Protein AF-A0A6I0VCD6-F1 (afdb_monomer_lite)

Radius of gyration: 17.55 Å; chains: 1; bounding box: 33×15×53 Å

Foldseek 3Di:
DDLVVLVVLLVCLVPLLVVLQVLLVVLCVVLVVCVVVVNPVSSVVSNVSSVVSNVVSVVSPVSNVVSVVVSVVVVVVD

Sequence (78 aa):
MTPTDHILLLAVCATAPRLCLGCARLYIETGVSEAANGHRLRARICVALYYLHHVLAVMLAAGALFEAAHVIL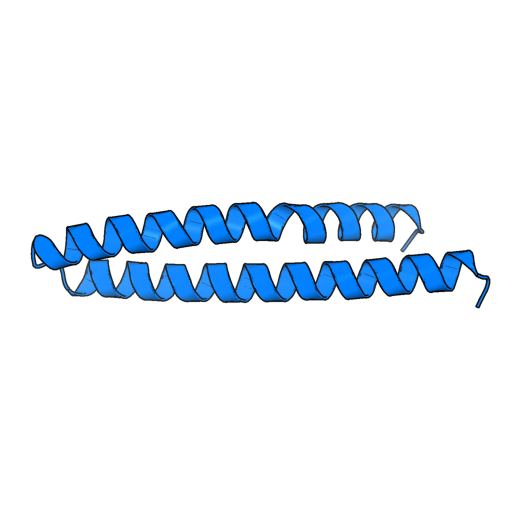LSVGL

Organism: Bifidobacterium adolescentis (NCBI:txid1680)

Secondary structure (DSSP, 8-state):
--HHHHHHHHHHHHHHHHHHHHHHHHHHHHHHHHHHTT-HHHHHHHHHHHHHHHHHHHHHHHHHHHHHHHHHHHHHT-

pLDDT: mean 87.5, std 6.83, range [55.62, 95.31]

Structure (mmCIF, N/CA/C/O backbone):
data_AF-A0A6I0VCD6-F1
#
_entry.id   AF-A0A6I0VCD6-F1
#
loop_
_atom_site.group_PDB
_atom_site.id
_atom_site.type_symbol
_atom_site.label_atom_id
_atom_site.label_alt_id
_atom_site.label_comp_id
_atom_site.label_asym_id
_atom_site.label_entity_id
_atom_site.label_seq_id
_atom_site.pdbx_PDB_ins_code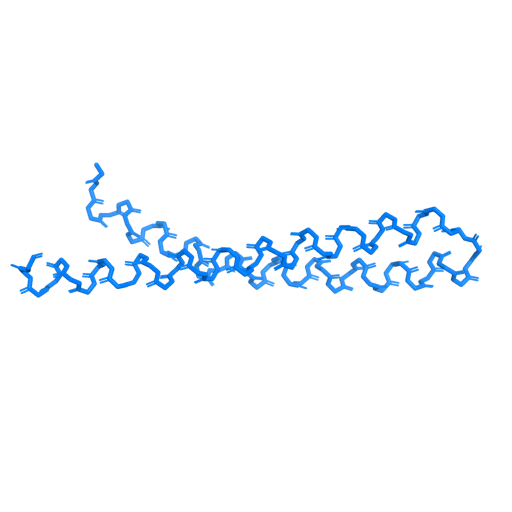
_atom_site.Cartn_x
_atom_site.Cartn_y
_atom_site.Cartn_z
_atom_site.occupancy
_atom_site.B_iso_or_equiv
_atom_site.auth_seq_id
_atom_site.auth_comp_id
_atom_site.auth_asym_id
_atom_site.auth_atom_id
_atom_site.pdbx_PDB_model_num
ATOM 1 N N . MET A 1 1 ? -4.233 7.758 25.125 1.00 65.44 1 MET A N 1
ATOM 2 C CA . MET A 1 1 ? -4.975 7.392 23.905 1.00 65.44 1 MET A CA 1
ATOM 3 C C . MET A 1 1 ? -6.411 7.147 24.309 1.00 65.44 1 ME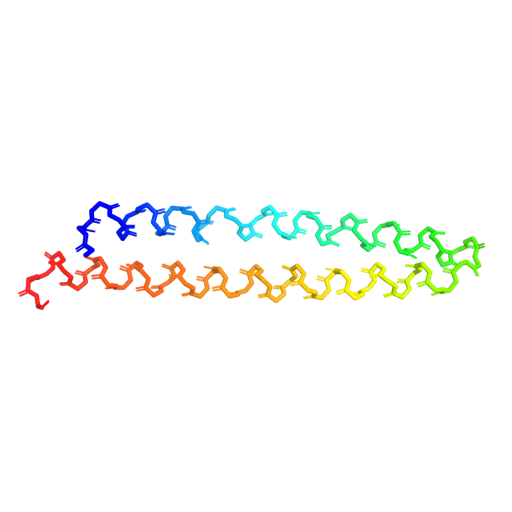T A C 1
ATOM 5 O O . MET A 1 1 ? -6.642 6.448 25.288 1.00 65.44 1 MET A O 1
ATOM 9 N N . THR A 1 2 ? -7.346 7.816 23.653 1.00 82.44 2 THR A N 1
ATOM 10 C CA . THR A 1 2 ? -8.787 7.683 23.876 1.00 82.44 2 THR A CA 1
ATOM 11 C C . THR A 1 2 ? -9.356 6.601 22.948 1.00 82.44 2 THR A C 1
ATOM 13 O O . THR A 1 2 ? -8.765 6.334 21.902 1.00 82.44 2 THR 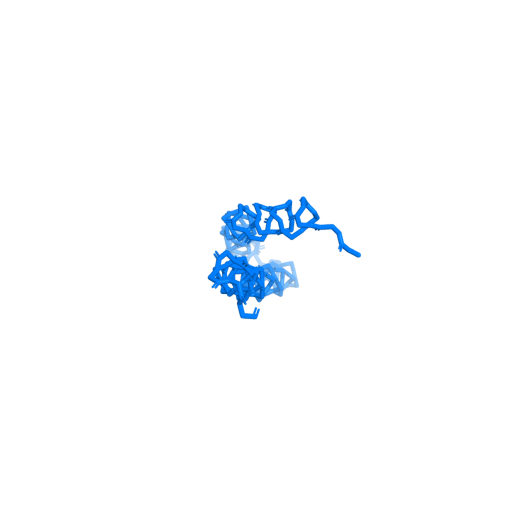A O 1
ATOM 16 N N . PRO A 1 3 ? -10.500 5.971 23.266 1.00 77.06 3 PRO A N 1
ATOM 17 C CA . PRO A 1 3 ? -11.143 5.004 22.366 1.00 77.06 3 PRO A CA 1
ATOM 18 C C . PRO A 1 3 ? -11.453 5.595 20.979 1.00 77.06 3 PRO A C 1
ATOM 20 O O . PRO A 1 3 ? -11.372 4.901 19.969 1.00 77.06 3 PRO A O 1
ATOM 23 N N . THR A 1 4 ? -11.724 6.898 20.908 1.00 82.69 4 THR A N 1
ATOM 24 C CA . THR A 1 4 ? -11.848 7.655 19.656 1.00 82.69 4 THR A CA 1
ATOM 25 C C . THR A 1 4 ? -10.572 7.649 18.812 1.00 82.69 4 THR A C 1
ATOM 27 O O . THR A 1 4 ? -10.675 7.553 17.592 1.00 82.69 4 THR A O 1
ATOM 30 N N . ASP A 1 5 ? -9.385 7.675 19.428 1.00 85.06 5 ASP A N 1
ATOM 31 C CA . ASP A 1 5 ? -8.108 7.617 18.701 1.00 85.06 5 ASP A CA 1
ATOM 32 C C . ASP A 1 5 ? -7.909 6.247 18.032 1.00 85.06 5 ASP A C 1
ATOM 34 O O . ASP A 1 5 ? -7.462 6.185 16.889 1.00 85.06 5 ASP A O 1
ATOM 38 N N . HIS A 1 6 ? -8.299 5.154 18.701 1.00 80.12 6 HIS A N 1
ATOM 39 C CA . HIS A 1 6 ? -8.228 3.791 18.154 1.00 80.12 6 HIS A CA 1
ATOM 40 C C . HIS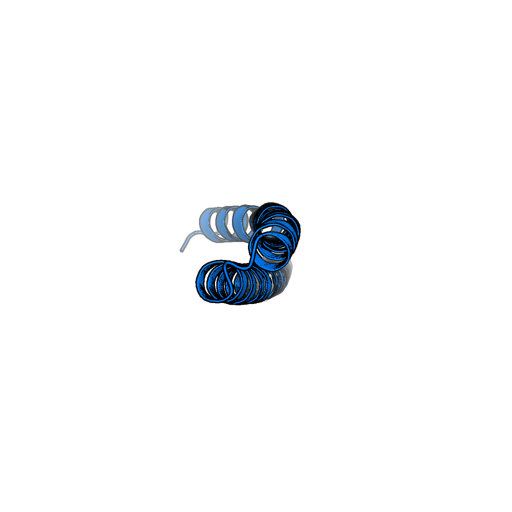 A 1 6 ? -9.188 3.586 16.977 1.00 80.12 6 HIS A C 1
ATOM 42 O O . HIS A 1 6 ? -8.818 3.005 15.959 1.00 80.12 6 HIS A O 1
ATOM 48 N N . ILE A 1 7 ? -10.407 4.125 17.068 1.00 82.38 7 ILE A N 1
ATOM 49 C CA . ILE A 1 7 ? -11.382 4.084 15.967 1.00 82.38 7 ILE A CA 1
ATOM 50 C C . ILE A 1 7 ? -10.869 4.880 14.760 1.00 82.38 7 ILE A C 1
ATOM 52 O O . ILE A 1 7 ? -11.008 4.441 13.616 1.00 82.38 7 ILE A O 1
ATOM 56 N N . LEU A 1 8 ? -10.256 6.041 15.001 1.00 86.06 8 LEU A N 1
ATOM 57 C CA . LEU A 1 8 ? -9.704 6.875 13.938 1.00 86.06 8 LEU A CA 1
ATOM 58 C C . LEU A 1 8 ? -8.498 6.197 13.272 1.00 86.06 8 LEU A C 1
ATOM 60 O O . LEU A 1 8 ? -8.411 6.170 12.044 1.00 86.06 8 LEU A O 1
ATOM 64 N N . LEU A 1 9 ? -7.618 5.578 14.066 1.00 84.69 9 LEU A N 1
ATOM 65 C CA . LEU A 1 9 ? -6.483 4.804 13.565 1.00 84.69 9 LEU A CA 1
ATOM 66 C C . LEU A 1 9 ? -6.950 3.590 12.749 1.00 84.69 9 LEU A C 1
ATOM 68 O O . LEU A 1 9 ? -6.464 3.381 11.639 1.00 84.69 9 LEU A O 1
ATOM 72 N N . LEU A 1 10 ? -7.956 2.857 13.233 1.00 84.94 10 LEU A N 1
ATOM 73 C CA . LEU A 1 10 ? -8.594 1.756 12.511 1.00 84.94 10 LEU A CA 1
ATOM 74 C C . LEU A 1 10 ? -9.136 2.207 11.148 1.00 84.94 10 LEU A C 1
ATOM 76 O O . LEU A 1 10 ? -8.869 1.562 10.135 1.00 84.94 10 LEU A O 1
ATOM 80 N N . ALA A 1 11 ? -9.868 3.323 11.101 1.00 85.25 11 ALA A N 1
ATOM 81 C CA . ALA A 1 11 ? -10.438 3.848 9.861 1.00 85.25 11 ALA A CA 1
ATOM 82 C C . ALA A 1 11 ? -9.354 4.223 8.835 1.00 85.25 11 ALA A C 1
ATOM 84 O O . ALA A 1 11 ? -9.475 3.906 7.645 1.00 85.25 11 ALA A O 1
ATOM 85 N N . VAL A 1 12 ? -8.267 4.854 9.288 1.00 86.38 12 VAL A N 1
ATOM 86 C CA . VAL A 1 12 ? -7.116 5.187 8.436 1.00 86.38 12 VAL A CA 1
ATOM 87 C C . VAL A 1 12 ? -6.441 3.913 7.927 1.00 86.38 12 VAL A C 1
ATOM 89 O O . VAL A 1 12 ? -6.262 3.747 6.719 1.00 86.38 12 VAL A O 1
ATOM 92 N N . CYS A 1 13 ? -6.129 2.976 8.821 1.00 84.12 13 CYS A N 1
ATOM 93 C CA . CYS A 1 13 ? -5.480 1.713 8.483 1.00 84.12 13 CYS A CA 1
ATOM 94 C C . CYS A 1 13 ? -6.336 0.821 7.568 1.00 84.12 13 CYS A C 1
ATOM 96 O O . CYS A 1 13 ? -5.781 0.069 6.773 1.00 84.12 13 CYS A O 1
ATOM 98 N N . ALA A 1 14 ? -7.667 0.912 7.626 1.00 81.88 14 ALA A N 1
ATOM 99 C CA . ALA A 1 14 ? -8.570 0.148 6.763 1.00 81.88 14 ALA A CA 1
ATOM 100 C C . ALA A 1 14 ? -8.719 0.748 5.352 1.00 81.88 14 ALA A C 1
ATOM 102 O O . ALA A 1 14 ? -8.938 0.018 4.384 1.00 81.88 14 ALA A O 1
ATOM 103 N N . THR A 1 15 ? -8.602 2.072 5.209 1.00 86.38 15 THR A N 1
ATOM 104 C CA . THR A 1 15 ? -8.834 2.775 3.931 1.00 86.38 15 THR A CA 1
ATOM 105 C C . THR A 1 15 ? -7.555 3.003 3.126 1.00 86.38 15 THR A C 1
ATOM 107 O O . THR A 1 15 ? -7.552 2.851 1.900 1.00 86.38 15 THR A O 1
ATOM 110 N N . ALA A 1 16 ? -6.446 3.302 3.803 1.00 85.88 16 ALA A N 1
ATOM 111 C CA . ALA A 1 16 ? -5.155 3.580 3.183 1.00 85.88 16 ALA A CA 1
ATOM 112 C C . ALA A 1 16 ? -4.558 2.423 2.339 1.00 85.88 16 ALA A C 1
ATOM 114 O O . ALA A 1 16 ? -3.988 2.722 1.286 1.00 85.88 16 ALA A O 1
ATOM 115 N N . PRO A 1 17 ? -4.728 1.121 2.667 1.00 88.12 17 PRO A N 1
ATOM 116 C CA . PRO A 1 17 ? -4.199 0.023 1.852 1.00 88.12 17 PRO A CA 1
ATOM 117 C C . PRO A 1 17 ? -4.689 0.050 0.404 1.00 88.12 17 PRO A C 1
ATOM 119 O O . PRO A 1 17 ? -3.921 -0.208 -0.522 1.00 88.12 17 PRO A O 1
ATOM 122 N N . ARG A 1 18 ? -5.963 0.405 0.187 1.00 86.94 18 ARG A N 1
ATOM 123 C CA . ARG A 1 18 ? -6.557 0.459 -1.154 1.00 86.94 18 ARG A CA 1
ATOM 124 C C . ARG A 1 18 ? -5.925 1.558 -2.007 1.00 86.94 18 ARG A C 1
ATOM 126 O O . ARG A 1 18 ? -5.675 1.339 -3.190 1.00 86.94 18 ARG A O 1
ATOM 133 N N . LEU A 1 19 ? -5.636 2.710 -1.403 1.00 86.88 19 LEU A N 1
ATOM 134 C CA . LEU A 1 19 ? -4.926 3.814 -2.051 1.00 86.88 19 LEU A CA 1
ATOM 135 C C . LEU A 1 19 ? -3.489 3.404 -2.396 1.00 86.88 19 LEU A C 1
ATOM 137 O O . LEU A 1 19 ? -3.059 3.581 -3.533 1.00 86.88 19 LEU A O 1
ATOM 141 N N . CYS A 1 20 ? -2.779 2.773 -1.455 1.00 87.12 20 CYS A N 1
ATOM 142 C CA . CYS A 1 20 ? -1.421 2.277 -1.675 1.00 87.12 20 CYS A CA 1
ATOM 143 C C . CYS A 1 20 ? -1.350 1.260 -2.825 1.00 87.12 20 CYS A C 1
ATOM 145 O O . CYS A 1 20 ? -0.473 1.371 -3.681 1.00 87.12 20 CYS A O 1
ATOM 147 N N . LEU A 1 21 ? -2.291 0.313 -2.897 1.00 86.81 21 LEU A N 1
ATOM 148 C CA . LEU A 1 21 ? -2.369 -0.659 -3.995 1.00 86.81 21 LEU A CA 1
ATOM 149 C C . LEU A 1 21 ? -2.719 -0.001 -5.339 1.00 86.81 21 LEU A C 1
ATOM 151 O O . LEU A 1 21 ? -2.182 -0.397 -6.374 1.00 86.81 21 LEU A O 1
ATOM 155 N N . GLY A 1 22 ? -3.572 1.028 -5.332 1.00 89.31 22 GLY A N 1
ATOM 156 C CA . GLY A 1 22 ? -3.854 1.841 -6.517 1.00 89.31 22 GLY A CA 1
ATOM 157 C C . GLY A 1 22 ? -2.596 2.520 -7.065 1.00 89.31 22 GLY A C 1
ATOM 158 O O . GLY A 1 22 ? -2.294 2.392 -8.251 1.00 89.31 22 GLY A O 1
ATOM 159 N N . CYS A 1 23 ? -1.810 3.162 -6.195 1.00 87.81 23 CYS A N 1
ATOM 160 C CA . CYS A 1 23 ? -0.521 3.754 -6.565 1.00 87.81 23 CYS A CA 1
ATOM 161 C C . CYS A 1 23 ? 0.479 2.698 -7.054 1.00 87.81 23 CYS A C 1
ATOM 163 O O . CYS A 1 23 ? 1.150 2.901 -8.064 1.00 87.81 23 CYS A O 1
ATOM 165 N N . ALA A 1 24 ? 0.545 1.544 -6.383 1.00 88.00 24 ALA A N 1
ATOM 166 C CA . ALA A 1 24 ? 1.405 0.431 -6.776 1.00 88.00 24 ALA A CA 1
ATOM 167 C C . ALA A 1 24 ? 1.135 -0.005 -8.228 1.00 88.00 24 ALA A C 1
ATOM 169 O O . ALA A 1 24 ? 2.069 -0.168 -9.016 1.00 88.00 24 ALA A O 1
ATOM 170 N N . ARG A 1 25 ? -0.141 -0.116 -8.615 1.00 91.12 25 ARG A N 1
ATOM 171 C CA . ARG A 1 25 ? -0.533 -0.469 -9.985 1.00 91.12 25 ARG A CA 1
ATOM 172 C C . ARG A 1 25 ? -0.037 0.547 -11.018 1.00 91.12 25 ARG A C 1
ATOM 174 O O . ARG A 1 25 ? 0.510 0.142 -12.042 1.00 91.12 25 ARG A O 1
ATOM 181 N N . LEU A 1 26 ? -0.158 1.843 -10.725 1.00 91.94 26 LEU A N 1
ATOM 182 C CA . LEU A 1 26 ? 0.335 2.913 -11.601 1.00 91.94 26 LEU A CA 1
ATOM 183 C C . LEU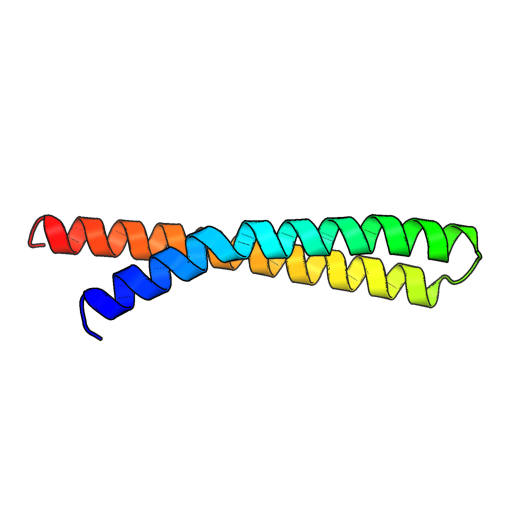 A 1 26 ? 1.852 2.830 -11.810 1.00 91.94 26 LEU A C 1
ATOM 185 O O . LEU A 1 26 ? 2.337 3.069 -12.917 1.00 91.94 26 LEU A O 1
ATOM 189 N N . TYR A 1 27 ? 2.615 2.450 -10.779 1.00 90.44 27 TYR A N 1
ATOM 190 C CA . TYR A 1 27 ? 4.056 2.255 -10.928 1.00 90.44 27 TYR A CA 1
ATOM 191 C C . TYR A 1 27 ? 4.397 1.078 -11.839 1.00 90.44 27 TYR A C 1
ATOM 193 O O . TYR A 1 27 ? 5.352 1.189 -12.601 1.00 90.44 27 TYR A O 1
ATOM 201 N N . ILE A 1 28 ? 3.629 -0.015 -11.825 1.00 91.06 28 ILE A N 1
ATOM 202 C CA . ILE A 1 28 ? 3.838 -1.110 -12.784 1.00 91.06 28 ILE A CA 1
ATOM 203 C C . ILE A 1 28 ? 3.576 -0.626 -14.210 1.00 91.06 28 ILE A C 1
ATOM 205 O O . ILE A 1 28 ? 4.431 -0.812 -15.072 1.00 91.06 28 ILE A O 1
ATOM 209 N N . GLU A 1 29 ? 2.438 0.025 -14.459 1.00 92.88 29 GLU A N 1
ATOM 210 C CA . GLU A 1 29 ? 2.080 0.525 -15.796 1.00 92.88 29 GLU A CA 1
ATOM 211 C C . GLU A 1 29 ? 3.137 1.509 -16.325 1.00 92.88 29 GLU A C 1
ATOM 213 O O . GLU A 1 29 ? 3.623 1.376 -17.451 1.00 92.88 29 GLU A O 1
ATOM 218 N N . THR A 1 30 ? 3.583 2.432 -15.468 1.00 92.00 30 THR A N 1
ATOM 219 C CA . THR A 1 30 ? 4.653 3.387 -15.791 1.00 92.00 30 THR A CA 1
ATOM 220 C C . THR A 1 30 ? 5.989 2.679 -16.013 1.00 92.00 30 THR A C 1
ATOM 222 O O . THR A 1 30 ? 6.686 2.956 -16.984 1.00 92.00 30 THR A O 1
ATOM 225 N N . GLY A 1 31 ? 6.348 1.726 -15.151 1.00 93.19 31 GLY A N 1
ATOM 226 C CA . GLY A 1 31 ? 7.608 0.991 -15.231 1.00 93.19 31 GLY A CA 1
ATOM 227 C C . GLY A 1 31 ? 7.722 0.127 -16.487 1.00 93.19 31 GLY A C 1
ATOM 228 O O . GLY A 1 31 ? 8.799 0.063 -17.078 1.00 93.19 31 GLY A O 1
ATOM 229 N N . VAL A 1 32 ? 6.620 -0.491 -16.927 1.00 92.81 32 VAL A N 1
ATOM 230 C CA . VAL A 1 32 ? 6.551 -1.242 -18.191 1.00 92.81 32 VAL A CA 1
ATOM 231 C C . VAL A 1 32 ? 6.761 -0.308 -19.384 1.00 92.81 32 VAL A C 1
ATOM 233 O O . VAL A 1 32 ? 7.554 -0.628 -20.268 1.00 92.81 32 VAL A O 1
ATOM 236 N N . SER A 1 33 ? 6.121 0.866 -19.384 1.00 94.38 33 SER A N 1
ATOM 237 C CA . SER A 1 33 ? 6.312 1.885 -20.426 1.00 94.38 33 SER A CA 1
ATOM 238 C C . SER A 1 33 ? 7.763 2.386 -20.485 1.00 94.38 33 SER A C 1
ATOM 240 O O . SER A 1 33 ? 8.391 2.394 -21.543 1.00 94.38 33 SER A O 1
ATOM 242 N N . GLU A 1 34 ? 8.355 2.719 -19.336 1.00 93.56 34 GLU A N 1
ATOM 243 C CA . GLU A 1 34 ? 9.755 3.154 -19.234 1.00 93.56 34 GLU A CA 1
ATOM 244 C C . GLU A 1 34 ? 10.737 2.059 -19.687 1.00 93.56 34 GLU A C 1
ATOM 246 O O . GLU A 1 34 ? 11.735 2.349 -20.351 1.00 93.56 34 GLU A O 1
ATOM 251 N N . ALA A 1 35 ? 10.449 0.789 -19.384 1.00 93.06 35 ALA A N 1
ATOM 252 C CA . ALA A 1 35 ? 11.245 -0.342 -19.853 1.00 93.06 35 ALA A CA 1
ATOM 253 C C . ALA A 1 35 ? 11.162 -0.518 -21.377 1.00 93.06 35 ALA A C 1
ATOM 255 O O . ALA A 1 35 ? 12.197 -0.737 -22.010 1.00 93.06 35 ALA A O 1
ATOM 256 N N . ALA A 1 36 ? 9.966 -0.379 -21.963 1.00 94.50 36 ALA A N 1
ATOM 257 C CA . ALA A 1 36 ? 9.752 -0.441 -23.410 1.00 94.50 36 ALA A CA 1
ATOM 258 C C . ALA A 1 36 ? 10.497 0.682 -24.153 1.00 94.50 36 ALA A C 1
ATOM 260 O O . ALA A 1 36 ? 11.056 0.450 -25.222 1.00 94.50 36 ALA A O 1
ATOM 261 N N . ASN A 1 37 ? 10.596 1.862 -23.538 1.00 95.31 37 ASN A N 1
ATOM 262 C CA . ASN A 1 37 ? 11.354 3.004 -24.055 1.00 95.31 37 ASN A CA 1
ATOM 263 C C . ASN A 1 37 ? 12.874 2.919 -23.773 1.00 95.31 37 ASN A C 1
ATOM 265 O O . ASN A 1 37 ? 13.618 3.844 -24.085 1.00 95.31 37 ASN A O 1
ATOM 269 N N . GLY A 1 38 ? 13.363 1.829 -23.166 1.00 94.19 38 GLY A N 1
ATOM 270 C CA . GLY A 1 38 ? 14.790 1.605 -22.898 1.00 94.19 38 GLY A CA 1
ATOM 271 C C . GLY A 1 38 ? 15.334 2.270 -21.624 1.00 94.19 38 GLY A C 1
ATOM 272 O O . GLY A 1 38 ? 16.515 2.111 -21.298 1.00 94.19 38 GLY A O 1
ATOM 273 N N . HIS A 1 39 ? 14.495 2.948 -20.838 1.00 94.06 39 HIS A N 1
ATOM 274 C CA . HIS A 1 39 ? 14.881 3.636 -19.603 1.00 94.06 39 HIS A CA 1
ATOM 275 C C . HIS A 1 39 ? 14.955 2.672 -18.405 1.00 94.06 39 HIS A C 1
ATOM 277 O O . HIS A 1 39 ? 14.183 2.743 -17.446 1.00 94.06 39 HIS A O 1
ATOM 283 N N . ARG A 1 40 ? 15.949 1.773 -18.416 1.00 92.00 40 ARG A N 1
ATOM 284 C CA . ARG A 1 40 ? 16.116 0.709 -17.401 1.00 92.00 40 ARG A CA 1
ATOM 285 C C . ARG A 1 40 ? 16.176 1.212 -15.953 1.00 92.00 40 ARG A C 1
ATOM 287 O O . ARG A 1 40 ? 15.666 0.540 -15.061 1.00 92.00 40 ARG A O 1
ATOM 294 N N . LEU A 1 41 ? 16.798 2.366 -15.698 1.00 94.44 41 LEU A N 1
ATOM 295 C CA . LEU A 1 41 ? 16.883 2.931 -14.344 1.00 94.44 41 LEU A CA 1
ATOM 296 C C . LEU A 1 41 ? 15.505 3.374 -13.833 1.00 94.44 41 LEU A C 1
ATOM 298 O O . LEU A 1 41 ? 15.145 3.056 -12.704 1.00 94.44 41 LEU A O 1
ATOM 302 N N . ARG A 1 42 ? 14.722 4.061 -14.673 1.00 92.06 42 ARG A N 1
ATOM 303 C CA . ARG A 1 42 ? 13.374 4.527 -14.320 1.00 92.06 42 ARG A CA 1
ATOM 304 C C . ARG A 1 42 ? 12.433 3.354 -14.078 1.00 92.06 42 ARG A C 1
ATOM 306 O O . ARG A 1 42 ? 11.770 3.321 -13.049 1.00 92.06 42 ARG A O 1
ATOM 313 N N . ALA A 1 43 ? 12.489 2.334 -14.935 1.00 92.88 43 ALA A N 1
ATOM 314 C CA . ALA A 1 43 ? 11.748 1.093 -14.730 1.00 92.88 43 ALA A CA 1
ATOM 315 C C . ALA A 1 43 ? 12.086 0.421 -13.382 1.00 92.88 43 ALA A C 1
ATOM 317 O O . ALA A 1 43 ? 11.188 -0.008 -12.661 1.00 92.88 43 ALA A O 1
ATOM 318 N N . ARG A 1 44 ? 13.368 0.382 -12.986 1.00 93.06 44 ARG A N 1
ATOM 319 C CA . ARG A 1 44 ? 13.782 -0.144 -11.669 1.00 93.06 44 ARG A CA 1
ATOM 320 C C . ARG A 1 44 ? 13.247 0.686 -10.503 1.00 93.06 44 ARG A C 1
ATOM 322 O O . ARG A 1 44 ? 12.816 0.107 -9.510 1.00 93.06 44 ARG A O 1
ATOM 329 N N . ILE A 1 45 ? 13.250 2.015 -10.620 1.00 94.19 45 ILE A N 1
ATOM 330 C CA . ILE A 1 45 ? 12.672 2.908 -9.603 1.00 94.19 45 ILE A CA 1
ATOM 331 C C . ILE A 1 45 ? 11.171 2.634 -9.455 1.00 94.19 45 ILE A C 1
ATOM 333 O O . ILE A 1 45 ? 10.687 2.501 -8.335 1.00 94.19 45 ILE A O 1
ATOM 337 N N . CYS A 1 46 ? 10.445 2.464 -10.562 1.00 93.00 46 CYS A N 1
ATOM 338 C CA . CYS A 1 46 ? 9.030 2.100 -10.536 1.00 93.00 46 CYS A CA 1
ATOM 339 C C . CYS A 1 46 ? 8.780 0.769 -9.810 1.00 93.00 46 CYS A C 1
ATOM 341 O O . CYS A 1 46 ? 7.880 0.685 -8.978 1.00 93.00 46 CYS A O 1
ATOM 343 N N . VAL A 1 47 ? 9.605 -0.254 -10.054 1.00 92.31 47 VAL A N 1
ATOM 344 C CA . VAL A 1 47 ? 9.507 -1.539 -9.339 1.00 92.31 47 VAL A CA 1
ATOM 345 C C . VAL A 1 47 ? 9.782 -1.371 -7.840 1.00 92.31 47 VAL A C 1
ATOM 347 O O . VAL A 1 47 ? 9.053 -1.921 -7.017 1.00 92.31 47 VAL A O 1
ATOM 350 N N . ALA A 1 48 ? 10.789 -0.581 -7.460 1.00 93.56 48 ALA A N 1
ATOM 351 C CA . ALA A 1 48 ? 11.070 -0.301 -6.053 1.00 93.56 48 ALA A CA 1
ATOM 352 C C . ALA A 1 48 ? 9.895 0.421 -5.366 1.00 93.56 48 ALA A C 1
ATOM 354 O O . ALA A 1 48 ? 9.490 0.038 -4.268 1.00 93.56 48 ALA A O 1
ATOM 355 N N . LEU A 1 49 ? 9.303 1.417 -6.033 1.00 92.38 49 LEU A N 1
ATOM 356 C CA . LEU A 1 49 ? 8.129 2.140 -5.539 1.00 92.38 49 LEU A CA 1
ATOM 357 C C . LEU A 1 49 ? 6.897 1.238 -5.427 1.00 92.38 49 LEU A C 1
ATOM 359 O O . LEU A 1 49 ? 6.158 1.359 -4.448 1.00 92.38 49 LEU A O 1
ATOM 363 N N . TYR A 1 50 ? 6.702 0.315 -6.373 1.00 93.38 50 TYR A N 1
ATOM 364 C CA . TYR A 1 50 ? 5.665 -0.714 -6.302 1.00 93.38 50 TYR A CA 1
ATOM 365 C C . TYR A 1 50 ? 5.800 -1.550 -5.025 1.00 93.38 50 TYR A C 1
ATOM 367 O O . TYR A 1 50 ? 4.851 -1.623 -4.244 1.00 93.38 50 TYR A O 1
ATOM 375 N N . TYR A 1 51 ? 6.978 -2.131 -4.772 1.00 91.06 51 TYR A N 1
ATOM 376 C CA . TYR A 1 51 ? 7.193 -2.956 -3.581 1.00 91.06 51 TYR A CA 1
ATOM 377 C C . TYR A 1 51 ? 7.032 -2.157 -2.291 1.00 91.06 51 TYR A C 1
ATOM 379 O O . TYR A 1 51 ? 6.409 -2.647 -1.352 1.00 91.06 51 TYR A O 1
ATOM 387 N N . LEU A 1 52 ? 7.528 -0.918 -2.251 1.00 92.94 52 LEU A N 1
ATOM 388 C CA . LEU A 1 52 ? 7.380 -0.051 -1.086 1.00 92.94 52 LEU A CA 1
ATOM 389 C C . LEU A 1 52 ? 5.902 0.205 -0.753 1.00 92.94 52 LEU A C 1
ATOM 391 O O . LEU A 1 52 ? 5.488 0.024 0.391 1.00 92.94 52 LEU A O 1
ATOM 395 N N . HIS A 1 53 ? 5.092 0.569 -1.751 1.00 91.38 53 HIS A N 1
ATOM 396 C CA . HIS A 1 53 ? 3.659 0.806 -1.552 1.00 91.38 53 HIS A CA 1
ATOM 397 C C . HIS A 1 53 ? 2.903 -0.477 -1.213 1.00 91.38 53 HIS A C 1
ATOM 399 O O . HIS A 1 53 ? 1.962 -0.443 -0.423 1.00 91.38 53 HIS A O 1
ATOM 405 N N . HIS A 1 54 ? 3.326 -1.615 -1.761 1.00 89.88 54 HIS A N 1
ATOM 406 C CA . HIS A 1 54 ? 2.721 -2.900 -1.445 1.00 89.88 54 HIS A CA 1
ATOM 407 C C . HIS A 1 54 ? 3.015 -3.332 -0.001 1.00 89.88 54 HIS A C 1
ATOM 409 O O . HIS A 1 54 ? 2.108 -3.789 0.694 1.00 89.88 54 HIS A O 1
ATOM 415 N N . VAL A 1 55 ? 4.252 -3.170 0.478 1.00 91.56 55 VAL A N 1
ATOM 416 C CA . VAL A 1 55 ? 4.612 -3.447 1.880 1.00 91.56 55 VAL A CA 1
ATOM 417 C C . VAL A 1 55 ? 3.857 -2.506 2.815 1.00 91.56 55 VAL A C 1
ATOM 419 O O . VAL A 1 55 ? 3.300 -2.957 3.814 1.00 91.56 55 VAL A O 1
ATOM 422 N N . LEU A 1 56 ? 3.762 -1.221 2.463 1.00 90.81 56 LEU A N 1
ATOM 423 C CA . LEU A 1 56 ? 3.000 -0.246 3.239 1.00 90.81 56 LEU A CA 1
ATOM 424 C C . LEU A 1 56 ? 1.515 -0.630 3.330 1.00 90.81 56 LEU A C 1
ATOM 426 O O . LEU A 1 56 ? 0.946 -0.599 4.418 1.00 90.81 56 LEU A O 1
ATOM 430 N N . ALA A 1 57 ? 0.904 -1.059 2.221 1.00 90.75 57 ALA A N 1
ATOM 431 C CA . ALA A 1 57 ? -0.480 -1.529 2.202 1.00 90.75 57 ALA A CA 1
ATOM 432 C C . ALA A 1 57 ? -0.698 -2.731 3.135 1.00 90.75 57 ALA A C 1
ATOM 434 O O . ALA A 1 57 ? -1.678 -2.764 3.877 1.00 90.75 57 ALA A O 1
ATOM 435 N N . VAL A 1 58 ? 0.226 -3.697 3.122 1.00 91.31 58 VAL A N 1
ATOM 436 C CA . VAL A 1 58 ? 0.171 -4.882 3.992 1.00 91.31 58 VAL A CA 1
ATOM 437 C C . VAL A 1 58 ? 0.314 -4.491 5.462 1.00 91.31 58 VAL A C 1
ATOM 439 O O . VAL A 1 58 ? -0.466 -4.959 6.288 1.00 91.31 58 VAL A O 1
ATOM 442 N N . MET A 1 59 ? 1.256 -3.605 5.796 1.00 91.44 59 MET A N 1
ATOM 443 C CA . MET A 1 59 ? 1.434 -3.131 7.173 1.00 91.44 59 MET A CA 1
ATOM 444 C C . MET A 1 59 ? 0.206 -2.376 7.684 1.00 91.44 59 MET A C 1
ATOM 446 O O . MET A 1 59 ? -0.218 -2.592 8.816 1.00 91.44 59 MET A O 1
ATOM 450 N N . LEU A 1 60 ? -0.401 -1.532 6.849 1.00 89.75 60 LEU A N 1
ATOM 451 C CA . LEU A 1 60 ? -1.626 -0.813 7.196 1.00 89.75 60 LEU A CA 1
ATOM 452 C C . LEU A 1 60 ? -2.805 -1.772 7.402 1.00 89.75 60 LEU A C 1
ATOM 454 O O . LEU A 1 60 ? -3.530 -1.633 8.382 1.00 89.75 60 LEU A O 1
ATOM 458 N N . ALA A 1 61 ? -2.956 -2.787 6.547 1.00 88.75 61 ALA A N 1
ATOM 459 C CA . ALA A 1 61 ? -3.983 -3.813 6.722 1.00 88.75 61 ALA A CA 1
ATOM 460 C C . ALA A 1 61 ? -3.777 -4.624 8.016 1.00 88.75 61 ALA A C 1
ATOM 462 O O . ALA A 1 61 ? -4.737 -4.889 8.737 1.00 88.75 61 ALA A O 1
ATOM 463 N N . ALA A 1 62 ? -2.529 -4.969 8.347 1.00 89.88 62 ALA A N 1
ATOM 464 C CA . ALA A 1 62 ? -2.196 -5.621 9.612 1.00 89.88 62 ALA A CA 1
ATOM 465 C C . ALA A 1 62 ? -2.503 -4.718 10.821 1.00 89.88 62 ALA A C 1
ATOM 467 O O . ALA A 1 62 ? -3.087 -5.183 11.797 1.00 89.88 62 ALA A O 1
ATOM 468 N N . GLY A 1 63 ? -2.185 -3.423 10.732 1.00 86.19 63 GLY A N 1
ATOM 469 C CA . GLY A 1 63 ? -2.547 -2.428 11.743 1.00 86.19 63 GLY A CA 1
ATOM 470 C C . GLY A 1 63 ? -4.061 -2.310 11.935 1.00 86.19 63 GLY A C 1
ATOM 471 O O . GLY A 1 63 ? -4.530 -2.271 13.066 1.00 86.19 63 GLY A O 1
ATOM 472 N N . ALA A 1 64 ? -4.843 -2.354 10.852 1.00 87.25 64 ALA A N 1
ATOM 473 C CA . ALA A 1 64 ? -6.304 -2.356 10.933 1.00 87.25 64 ALA A CA 1
ATOM 474 C C . ALA A 1 64 ? -6.837 -3.601 11.655 1.00 87.25 64 ALA A C 1
ATOM 476 O O . ALA A 1 64 ? -7.729 -3.490 12.489 1.00 87.25 64 ALA A O 1
ATOM 477 N N . LEU A 1 65 ? -6.285 -4.785 11.370 1.00 88.12 65 LEU A N 1
ATOM 478 C CA . LEU A 1 65 ? -6.662 -6.017 12.072 1.00 88.12 65 LEU A CA 1
ATOM 479 C C . LEU A 1 65 ? -6.335 -5.938 13.568 1.00 88.12 65 LEU A C 1
ATOM 481 O O . LEU A 1 65 ? -7.143 -6.363 14.392 1.00 88.12 65 LEU A O 1
ATOM 485 N N . PHE A 1 66 ? -5.175 -5.374 13.912 1.00 87.94 66 PHE A N 1
ATOM 486 C CA . PHE A 1 66 ? -4.761 -5.190 15.299 1.00 87.94 66 PHE A CA 1
ATOM 487 C C . PHE A 1 66 ? -5.685 -4.222 16.049 1.00 87.94 66 PHE A C 1
ATOM 489 O O . PHE A 1 66 ? -6.203 -4.568 17.109 1.00 87.94 66 PHE A O 1
ATOM 496 N N . GLU A 1 67 ? -5.961 -3.048 15.478 1.00 85.94 67 GLU A N 1
ATOM 497 C CA . GLU A 1 67 ? -6.866 -2.068 16.087 1.00 85.94 67 GLU A CA 1
ATOM 498 C C . GLU A 1 67 ? -8.303 -2.592 16.176 1.00 85.94 67 GLU A C 1
ATOM 500 O O . GLU A 1 67 ? -8.975 -2.383 17.183 1.00 85.94 67 GLU A O 1
ATOM 505 N N . ALA A 1 68 ? -8.772 -3.345 15.176 1.00 83.00 68 ALA A N 1
ATOM 506 C CA . ALA A 1 68 ? -10.079 -3.993 15.233 1.00 83.00 68 ALA A CA 1
ATOM 507 C C . ALA A 1 68 ? -10.157 -4.994 16.395 1.00 83.00 68 ALA A C 1
ATOM 509 O O . ALA A 1 68 ? -11.125 -4.977 17.154 1.00 83.00 68 ALA A O 1
ATOM 510 N N . ALA A 1 69 ? -9.131 -5.833 16.571 1.00 84.69 69 ALA A N 1
ATOM 511 C CA . ALA A 1 69 ? -9.062 -6.772 17.687 1.00 84.69 69 ALA A CA 1
ATOM 512 C C . ALA A 1 69 ? -9.029 -6.045 19.041 1.00 84.69 69 ALA A C 1
ATOM 514 O O . ALA A 1 69 ? -9.722 -6.453 19.972 1.00 84.69 69 ALA A O 1
ATOM 515 N N . HIS A 1 70 ? -8.280 -4.945 19.137 1.00 82.75 70 HIS A N 1
ATOM 516 C CA . HIS A 1 70 ? -8.193 -4.134 20.348 1.00 82.75 70 HIS A CA 1
ATOM 517 C C . HIS A 1 70 ? -9.536 -3.480 20.711 1.00 82.75 70 HIS A C 1
ATOM 519 O O . HIS A 1 70 ? -9.967 -3.556 21.861 1.00 82.75 70 HIS A O 1
ATOM 525 N N . VAL A 1 71 ? -10.247 -2.909 19.732 1.00 82.50 71 VAL A N 1
ATOM 526 C CA . VAL A 1 71 ? -11.588 -2.334 19.937 1.00 82.50 71 VAL A CA 1
ATOM 527 C C . VAL A 1 71 ? -12.595 -3.407 20.365 1.00 82.50 71 VAL A C 1
ATOM 529 O O . VAL A 1 71 ? -13.404 -3.157 21.258 1.00 82.50 71 VAL A O 1
ATOM 532 N N . ILE A 1 72 ? -12.531 -4.610 19.781 1.00 83.50 72 ILE A N 1
ATOM 533 C CA . ILE A 1 72 ? -13.371 -5.741 20.202 1.00 83.50 72 ILE A CA 1
ATOM 534 C C . ILE A 1 72 ? -13.074 -6.107 21.660 1.00 83.50 72 ILE A C 1
ATOM 536 O O . ILE A 1 72 ? -14.012 -6.223 22.446 1.00 83.50 72 ILE A O 1
ATOM 540 N N . LEU A 1 73 ? -11.799 -6.230 22.042 1.00 84.38 73 LEU A N 1
ATOM 541 C CA . LEU A 1 73 ? -11.403 -6.563 23.414 1.00 84.38 73 LEU A CA 1
ATOM 542 C C . LEU A 1 73 ? -11.955 -5.539 24.422 1.00 84.38 73 LEU A C 1
ATOM 544 O O . LEU A 1 73 ? -12.649 -5.913 25.367 1.00 84.38 73 LEU A O 1
ATOM 548 N N . LEU A 1 74 ? -11.754 -4.247 24.134 1.00 81.19 74 LEU A N 1
ATOM 549 C CA . LEU A 1 74 ? -12.273 -3.136 24.937 1.00 81.19 74 LEU A CA 1
ATOM 550 C C . LEU A 1 74 ? -13.804 -3.166 25.058 1.00 81.19 74 LEU A C 1
ATOM 552 O O . LEU A 1 74 ? -14.344 -2.860 26.118 1.00 81.19 74 LEU A O 1
ATOM 556 N N . SER A 1 75 ? -14.518 -3.547 23.992 1.00 76.00 75 SER A N 1
ATOM 557 C CA . SER A 1 75 ? -15.987 -3.627 24.005 1.00 76.00 75 SER A CA 1
ATOM 558 C C . SER A 1 75 ? -16.542 -4.777 24.852 1.00 76.00 75 SER A C 1
ATOM 560 O O . SER A 1 75 ? -17.672 -4.691 25.328 1.00 76.00 75 SER A O 1
ATOM 562 N N . VAL A 1 76 ? -15.750 -5.832 25.069 1.00 82.62 76 VAL A N 1
ATOM 563 C CA . VAL A 1 76 ? -16.113 -6.981 25.916 1.00 82.62 76 VAL A CA 1
ATOM 564 C C . VAL A 1 76 ? -15.757 -6.728 27.394 1.00 82.62 76 VAL A C 1
ATOM 566 O O . VAL A 1 76 ? -16.168 -7.492 28.264 1.00 82.62 76 VAL A O 1
ATOM 569 N N . GLY A 1 77 ? -15.073 -5.620 27.706 1.00 64.12 77 GLY A N 1
ATOM 570 C CA . GLY A 1 77 ? -14.727 -5.227 29.076 1.00 64.12 77 GLY A CA 1
ATOM 571 C C . GLY A 1 77 ? -13.572 -6.030 29.685 1.00 64.12 77 GLY A C 1
ATOM 572 O O . GLY A 1 77 ? -13.494 -6.129 30.910 1.00 64.12 77 GLY A O 1
ATOM 573 N N . LEU A 1 78 ? -12.721 -6.614 28.833 1.00 55.62 78 LEU A N 1
ATOM 574 C CA . LEU A 1 78 ? -11.477 -7.305 29.192 1.00 55.62 78 LEU A CA 1
ATOM 575 C C . LEU A 1 78 ? -10.275 -6.356 29.141 1.00 55.62 78 LEU A C 1
ATOM 577 O O . LEU A 1 78 ? -10.213 -5.533 28.199 1.00 55.62 78 LEU A O 1
#